Protein AF-A0A1B2DJ05-F1 (afdb_monomer_lite)

pLDDT: mean 84.17, std 18.05, range [38.12, 96.19]

Foldseek 3Di:
DDDPPPPPVPPPQDPVRLLVLLVVLVCCQVVQVCVVPVTSCRVCVVVVHDPVSSVVSVVSNCVVVVPPD

Structure (mmCIF, N/CA/C/O backbone):
data_AF-A0A1B2DJ05-F1
#
_entry.id   AF-A0A1B2DJ05-F1
#
loop_
_atom_site.group_PDB
_atom_site.id
_atom_site.type_symbol
_atom_site.label_atom_id
_atom_site.label_alt_id
_atom_site.label_comp_id
_atom_site.label_asy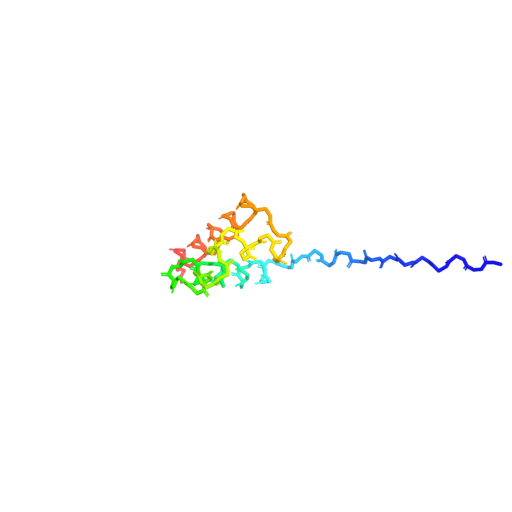m_id
_atom_site.label_entity_id
_atom_site.label_seq_id
_atom_site.pdbx_PDB_ins_code
_atom_site.Cartn_x
_atom_site.Cartn_y
_atom_site.Cartn_z
_atom_site.occupancy
_atom_site.B_iso_or_equiv
_atom_site.auth_seq_id
_atom_site.auth_comp_id
_atom_site.auth_asym_id
_atom_site.auth_atom_id
_atom_site.pdbx_PDB_model_num
ATOM 1 N N . MET A 1 1 ? 28.295 36.115 -0.048 1.00 39.56 1 MET A N 1
ATOM 2 C CA . MET A 1 1 ? 27.882 34.807 -0.602 1.00 39.56 1 MET A CA 1
ATOM 3 C C . MET A 1 1 ? 26.803 34.238 0.309 1.00 39.56 1 MET A C 1
ATOM 5 O O . MET A 1 1 ? 27.129 33.739 1.376 1.00 39.56 1 MET A O 1
ATOM 9 N N . ASN A 1 2 ? 25.525 34.411 -0.042 1.00 38.12 2 ASN A N 1
ATOM 10 C CA . ASN A 1 2 ? 24.409 33.914 0.767 1.00 38.12 2 ASN A CA 1
ATOM 11 C C . ASN A 1 2 ? 24.197 32.427 0.480 1.00 38.12 2 ASN A C 1
ATOM 13 O O . ASN A 1 2 ? 23.810 32.057 -0.626 1.00 38.12 2 ASN A O 1
ATOM 17 N N . ALA A 1 3 ? 24.454 31.584 1.478 1.00 48.38 3 ALA A N 1
ATOM 18 C CA . ALA A 1 3 ? 24.059 30.187 1.455 1.00 48.38 3 ALA A CA 1
ATOM 19 C C . ALA A 1 3 ? 22.527 30.118 1.536 1.00 48.38 3 ALA A C 1
ATOM 21 O O . ALA A 1 3 ? 21.936 30.270 2.605 1.00 48.38 3 ALA A O 1
ATOM 22 N N . VAL A 1 4 ? 21.874 29.921 0.390 1.00 51.69 4 VAL A N 1
ATOM 23 C CA . VAL A 1 4 ? 20.464 29.535 0.341 1.00 51.69 4 VAL A CA 1
ATOM 24 C C . VAL A 1 4 ? 20.389 28.120 0.905 1.00 51.69 4 VAL A C 1
ATOM 26 O O . VAL A 1 4 ? 20.644 27.138 0.214 1.00 51.69 4 VAL A O 1
ATOM 29 N N . LEU A 1 5 ? 20.097 28.025 2.200 1.00 50.59 5 LEU A N 1
ATOM 30 C CA . LEU A 1 5 ? 19.719 26.785 2.859 1.00 50.59 5 LEU A CA 1
ATOM 31 C C . LEU A 1 5 ? 18.386 26.333 2.254 1.00 50.59 5 LEU A C 1
ATOM 33 O O . LEU A 1 5 ? 17.320 26.656 2.777 1.00 50.59 5 LEU A O 1
ATOM 37 N N . THR A 1 6 ? 18.428 25.575 1.160 1.00 48.75 6 THR A N 1
ATOM 38 C CA . THR A 1 6 ? 17.305 24.749 0.714 1.00 48.75 6 THR A CA 1
ATOM 39 C C . THR A 1 6 ? 17.123 23.629 1.733 1.00 48.75 6 THR A C 1
ATOM 41 O O . THR A 1 6 ? 17.468 22.470 1.522 1.00 48.75 6 THR A O 1
ATOM 44 N N . LYS A 1 7 ? 16.580 23.982 2.903 1.00 49.09 7 LYS A N 1
ATOM 45 C CA . LYS A 1 7 ? 15.944 23.011 3.781 1.00 49.09 7 LYS A CA 1
ATOM 46 C C . LYS A 1 7 ? 14.749 22.485 3.005 1.00 49.09 7 LYS A C 1
ATOM 48 O O . LYS A 1 7 ? 13.655 23.039 3.081 1.00 49.09 7 LYS A O 1
ATOM 53 N N . THR A 1 8 ? 14.962 21.407 2.261 1.00 49.38 8 THR A N 1
ATOM 54 C CA . THR A 1 8 ? 13.902 20.477 1.904 1.00 49.38 8 THR A CA 1
ATOM 55 C C . THR A 1 8 ? 13.351 19.993 3.236 1.00 49.38 8 THR A C 1
ATOM 57 O O . THR A 1 8 ? 13.855 19.041 3.831 1.00 49.38 8 THR A O 1
ATOM 60 N N . HIS A 1 9 ? 12.385 20.727 3.787 1.00 48.84 9 HIS A N 1
ATOM 61 C CA . HIS A 1 9 ? 11.583 20.251 4.890 1.00 48.84 9 HIS A CA 1
ATOM 62 C C . HIS A 1 9 ? 10.896 19.012 4.335 1.00 48.84 9 HIS A C 1
ATOM 64 O O . HIS A 1 9 ? 9.883 19.111 3.652 1.00 48.84 9 HIS A O 1
ATOM 70 N N . ALA A 1 10 ? 11.486 17.839 4.561 1.00 56.47 10 ALA A N 1
ATOM 71 C CA . ALA A 1 10 ? 10.776 16.586 4.446 1.00 56.47 10 ALA A CA 1
ATOM 72 C C . ALA A 1 10 ? 9.648 16.699 5.469 1.00 56.47 10 ALA A C 1
ATOM 74 O O . ALA A 1 10 ? 9.856 16.465 6.662 1.00 56.47 10 ALA A O 1
ATOM 75 N N . ILE A 1 11 ? 8.496 17.208 5.022 1.00 59.62 11 ILE A N 1
ATOM 76 C CA . ILE A 1 11 ? 7.307 17.366 5.842 1.00 59.62 11 ILE A CA 1
ATOM 77 C C . ILE A 1 11 ? 7.019 15.958 6.341 1.00 59.62 11 ILE A C 1
ATOM 79 O O . ILE A 1 11 ? 6.632 15.079 5.569 1.00 59.62 11 ILE A O 1
ATOM 83 N N . LYS A 1 12 ? 7.314 15.709 7.621 1.00 70.69 12 LYS A N 1
ATOM 84 C CA . LYS A 1 12 ? 6.995 14.429 8.237 1.00 70.69 12 LYS A CA 1
ATOM 85 C C . LYS A 1 12 ? 5.477 14.308 8.145 1.00 70.69 12 LYS A C 1
ATOM 87 O O . LYS A 1 12 ? 4.795 15.206 8.646 1.00 70.69 12 LYS A O 1
ATOM 92 N N . PRO A 1 13 ? 4.949 13.267 7.482 1.00 75.31 13 PRO A N 1
ATOM 93 C CA . PRO A 1 13 ? 3.517 13.150 7.312 1.00 75.31 13 PRO A CA 1
ATOM 94 C C . PRO A 1 13 ? 2.872 13.114 8.692 1.00 75.31 13 PRO A C 1
ATOM 96 O O . PRO A 1 13 ? 3.321 12.387 9.583 1.00 75.31 13 PRO A O 1
ATOM 99 N N . THR A 1 14 ? 1.833 13.920 8.883 1.00 90.00 14 THR A N 1
ATOM 100 C CA . THR A 1 14 ? 1.048 13.871 10.116 1.00 90.00 14 THR A CA 1
ATOM 101 C C . THR A 1 14 ? 0.392 12.497 10.254 1.00 90.00 14 THR A C 1
ATOM 103 O O . THR A 1 14 ? 0.278 11.734 9.286 1.00 90.00 14 THR A O 1
ATOM 106 N N . LEU A 1 15 ? -0.083 12.160 11.457 1.00 89.62 15 LEU A N 1
ATOM 107 C CA . LEU A 1 15 ? -0.820 10.912 11.666 1.00 89.62 15 LEU A CA 1
ATOM 108 C C . LEU A 1 15 ? -2.038 10.820 10.730 1.00 89.62 15 LEU A C 1
ATOM 110 O O . LEU A 1 15 ? -2.253 9.788 10.104 1.00 89.62 15 LEU A O 1
ATOM 114 N N . SER A 1 16 ? -2.773 11.924 10.559 1.00 91.06 16 SER A N 1
ATOM 115 C CA . SER A 1 16 ? -3.920 12.006 9.642 1.00 91.06 16 SER A CA 1
ATOM 116 C C . SER A 1 16 ? -3.523 11.727 8.188 1.00 91.06 16 SER A C 1
ATOM 118 O O . SER A 1 16 ? -4.165 10.924 7.511 1.00 91.06 16 SER A O 1
ATOM 120 N N . GLN A 1 17 ? -2.420 12.317 7.713 1.00 92.19 17 GLN A N 1
ATOM 121 C CA . GLN A 1 17 ? -1.898 12.047 6.369 1.00 92.19 17 GLN A CA 1
ATOM 122 C C . GLN A 1 17 ? -1.464 10.586 6.208 1.00 92.19 17 GLN A C 1
ATOM 124 O O . GLN A 1 17 ? -1.747 9.969 5.185 1.00 92.19 17 GLN A O 1
ATOM 129 N N . SER A 1 18 ? -0.835 10.015 7.235 1.00 93.06 18 SER A N 1
ATOM 130 C CA . SER A 1 18 ? -0.405 8.615 7.236 1.00 93.06 18 SER A CA 1
ATOM 131 C C . SER A 1 18 ? -1.595 7.650 7.169 1.00 93.06 18 SER A C 1
ATOM 133 O O . SER A 1 18 ? -1.541 6.667 6.434 1.00 93.06 18 SER A O 1
ATOM 135 N N . LEU A 1 19 ? -2.691 7.948 7.876 1.00 93.81 19 LEU A N 1
ATOM 136 C CA . LEU A 1 19 ? -3.920 7.149 7.837 1.00 93.81 19 LEU A CA 1
ATOM 137 C C . LEU A 1 19 ? -4.610 7.216 6.473 1.00 93.81 19 LEU A C 1
ATOM 139 O O . LEU A 1 19 ? -4.988 6.176 5.935 1.00 93.81 19 LEU A O 1
ATOM 143 N N . LYS A 1 20 ? -4.725 8.415 5.887 1.00 94.25 20 LYS A N 1
ATOM 144 C CA . LYS A 1 20 ? -5.271 8.593 4.532 1.00 94.25 20 LYS A CA 1
ATOM 145 C C . LYS A 1 20 ? -4.448 7.828 3.501 1.00 94.25 20 LYS A C 1
ATOM 147 O O . LYS A 1 20 ? -5.009 7.114 2.676 1.00 94.25 20 LYS A O 1
ATOM 152 N N . LEU A 1 21 ? -3.122 7.927 3.584 1.00 94.19 21 LEU A N 1
ATOM 153 C CA . LEU A 1 21 ? -2.226 7.189 2.702 1.00 94.19 21 LEU A CA 1
ATOM 154 C C . LEU A 1 21 ? -2.399 5.673 2.874 1.00 94.19 21 LEU A C 1
ATOM 156 O O . LEU A 1 21 ? -2.529 4.971 1.880 1.00 94.19 21 LEU A O 1
ATOM 160 N N . GLY A 1 22 ? -2.483 5.171 4.110 1.00 95.00 22 GLY A N 1
ATOM 161 C CA . GLY A 1 22 ? -2.775 3.761 4.390 1.00 95.00 22 GLY A CA 1
ATOM 162 C C . GLY A 1 22 ? -4.089 3.272 3.771 1.00 95.00 22 GLY A C 1
ATOM 163 O O . GLY A 1 22 ? -4.114 2.204 3.162 1.00 95.00 22 GLY A O 1
ATOM 164 N N . ALA A 1 23 ? -5.155 4.073 3.857 1.00 95.19 23 ALA A N 1
ATOM 165 C CA . ALA A 1 23 ? -6.444 3.763 3.239 1.00 95.19 23 ALA A CA 1
ATOM 166 C C . ALA A 1 23 ? -6.348 3.694 1.706 1.00 95.19 23 ALA A C 1
ATOM 168 O O . ALA A 1 23 ? -6.854 2.751 1.099 1.00 95.19 23 ALA A O 1
ATOM 169 N N . HIS A 1 24 ? -5.655 4.655 1.084 1.00 95.12 24 HIS A N 1
ATOM 170 C CA . HIS A 1 24 ? -5.425 4.657 -0.362 1.00 95.12 24 HIS A CA 1
ATOM 171 C C . HIS A 1 24 ? -4.598 3.456 -0.818 1.00 95.12 24 HIS A C 1
ATOM 173 O O . HIS A 1 24 ? -4.982 2.783 -1.770 1.00 95.12 24 HIS A O 1
ATOM 179 N N . LEU A 1 25 ? -3.502 3.151 -0.118 1.00 96.00 25 LEU A N 1
AT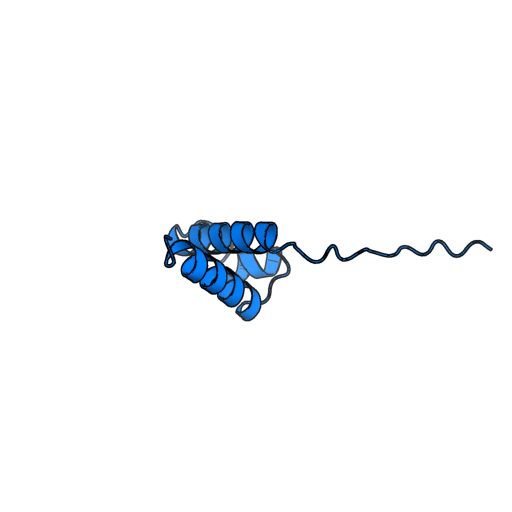OM 180 C CA . LEU A 1 25 ? -2.664 1.988 -0.408 1.00 96.00 25 LEU A CA 1
ATOM 181 C C . LEU A 1 25 ? -3.485 0.691 -0.356 1.00 96.00 25 LEU A C 1
ATOM 183 O O . LEU A 1 25 ? -3.398 -0.135 -1.261 1.00 96.00 25 LEU A O 1
ATOM 187 N N . LYS A 1 26 ? -4.324 0.529 0.674 1.00 95.31 26 LYS A N 1
ATOM 188 C CA . LYS A 1 26 ? -5.222 -0.623 0.796 1.00 95.31 26 LYS A CA 1
ATOM 189 C C . LYS A 1 26 ? -6.200 -0.695 -0.376 1.00 95.31 26 LYS A C 1
ATOM 191 O O . LYS A 1 26 ? -6.339 -1.749 -0.977 1.00 95.31 26 LYS A O 1
ATOM 196 N N . HIS A 1 27 ? -6.840 0.420 -0.724 1.00 95.38 27 HIS A N 1
ATOM 197 C CA . HIS A 1 27 ? -7.795 0.458 -1.828 1.00 95.38 27 HIS A CA 1
ATOM 198 C C . HIS A 1 27 ? -7.156 0.069 -3.166 1.00 95.38 27 HIS A C 1
ATOM 200 O O . HIS A 1 27 ? -7.702 -0.774 -3.868 1.00 95.38 27 HIS A O 1
ATOM 206 N N . VAL A 1 28 ? -5.980 0.618 -3.488 1.00 95.06 28 VAL A N 1
ATOM 207 C CA . VAL A 1 28 ? -5.252 0.280 -4.723 1.00 95.06 28 VAL A CA 1
ATOM 208 C C . VAL A 1 28 ? -4.888 -1.202 -4.765 1.00 95.06 28 VAL A C 1
ATOM 210 O O . VAL A 1 28 ? -5.048 -1.831 -5.807 1.00 95.06 28 VAL A O 1
ATOM 213 N N . ARG A 1 29 ? -4.434 -1.764 -3.637 1.00 94.75 29 ARG A N 1
ATOM 214 C CA . ARG A 1 29 ? -4.105 -3.190 -3.523 1.00 94.75 29 ARG A CA 1
ATOM 215 C C . ARG A 1 29 ? -5.332 -4.079 -3.715 1.00 94.75 29 ARG A C 1
ATOM 217 O O . ARG A 1 29 ? -5.261 -5.041 -4.466 1.00 94.75 29 ARG A O 1
ATOM 224 N N . ASP A 1 30 ? -6.426 -3.768 -3.028 1.00 95.06 30 ASP A N 1
ATOM 225 C CA . ASP A 1 30 ? -7.620 -4.616 -2.998 1.00 95.06 30 ASP A CA 1
ATOM 226 C C . ASP A 1 30 ? -8.412 -4.542 -4.315 1.00 95.06 30 ASP A C 1
ATOM 228 O O . ASP A 1 30 ? -9.030 -5.523 -4.714 1.00 95.06 30 ASP A O 1
ATOM 232 N N . ALA A 1 31 ? -8.391 -3.391 -4.996 1.00 95.31 31 ALA A N 1
ATOM 233 C CA . ALA A 1 31 ? -9.099 -3.178 -6.258 1.00 95.31 31 ALA A CA 1
ATOM 234 C C . ALA A 1 31 ? -8.239 -3.439 -7.511 1.00 95.31 31 ALA A C 1
ATOM 236 O O . ALA A 1 31 ? -8.726 -3.227 -8.618 1.00 95.31 31 ALA A O 1
ATOM 237 N N . GLY A 1 32 ? -6.973 -3.854 -7.363 1.00 94.88 32 GLY A N 1
ATOM 238 C CA . GLY A 1 32 ? -6.089 -4.138 -8.505 1.00 94.88 32 GLY A CA 1
ATOM 239 C C . GLY A 1 32 ? -5.801 -2.917 -9.390 1.00 94.88 32 GLY A C 1
ATOM 240 O O . GLY A 1 32 ? -5.468 -3.050 -10.564 1.00 94.88 32 GLY A O 1
ATOM 241 N N . LEU A 1 33 ? -5.918 -1.693 -8.856 1.00 93.19 33 LEU A N 1
ATOM 242 C CA . LEU A 1 33 ? -5.861 -0.463 -9.670 1.00 93.19 33 LEU A CA 1
ATOM 243 C C . LEU A 1 33 ? -4.499 -0.233 -10.344 1.00 93.19 33 LEU A C 1
ATOM 245 O O . LEU A 1 33 ? -4.390 0.580 -11.258 1.00 93.19 33 LEU A O 1
ATOM 249 N N . ALA A 1 34 ? -3.461 -0.925 -9.880 1.00 94.31 34 ALA A N 1
ATOM 250 C CA . ALA A 1 34 ? -2.105 -0.817 -10.399 1.00 94.31 34 ALA A CA 1
ATOM 251 C C . ALA A 1 34 ? -1.734 -1.931 -11.395 1.00 94.31 34 ALA A C 1
ATOM 253 O O . ALA A 1 34 ? -0.597 -1.961 -11.857 1.00 94.31 34 ALA A O 1
ATOM 254 N N . ASP A 1 35 ? -2.647 -2.837 -11.756 1.00 94.50 35 ASP A N 1
ATOM 255 C CA . ASP A 1 35 ? -2.315 -4.002 -12.593 1.00 94.50 35 ASP A CA 1
ATOM 256 C C . ASP A 1 35 ? -1.789 -3.602 -13.982 1.00 94.50 35 ASP A C 1
ATOM 258 O O . ASP A 1 35 ? -0.870 -4.229 -14.507 1.00 94.50 35 ASP A O 1
ATOM 262 N N . ALA A 1 36 ? -2.278 -2.485 -14.530 1.00 94.38 36 ALA A N 1
ATOM 263 C CA . ALA A 1 36 ? -1.824 -1.937 -15.810 1.00 94.38 36 ALA A CA 1
ATOM 264 C C . ALA A 1 36 ? -0.375 -1.409 -15.799 1.00 94.38 36 ALA A C 1
ATOM 266 O O . ALA A 1 36 ? 0.208 -1.215 -16.863 1.00 94.38 36 ALA A O 1
ATOM 267 N N . ILE A 1 37 ? 0.206 -1.162 -14.621 1.00 93.81 37 ILE A N 1
ATOM 268 C CA . ILE A 1 37 ? 1.555 -0.598 -14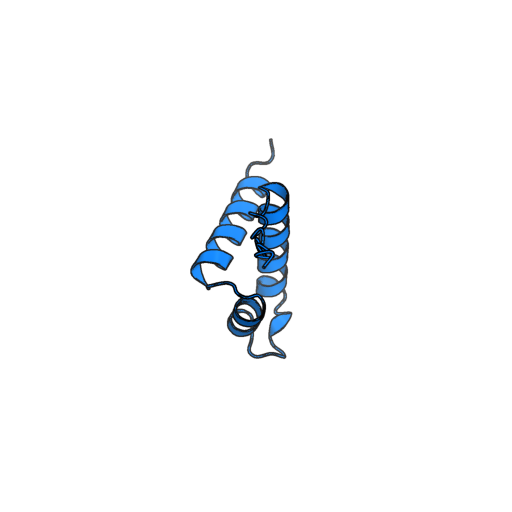.464 1.00 93.81 37 ILE A CA 1
ATOM 269 C C . ILE A 1 37 ? 2.516 -1.567 -13.768 1.00 93.81 37 ILE A C 1
ATOM 271 O O . ILE A 1 37 ? 3.457 -1.121 -13.134 1.00 93.81 37 ILE A O 1
ATOM 275 N N . GLY A 1 38 ? 2.291 -2.883 -13.844 1.00 93.25 38 GLY A N 1
ATOM 276 C CA . GLY A 1 38 ? 3.151 -3.878 -13.176 1.00 93.25 38 GLY A CA 1
ATOM 277 C C . GLY A 1 38 ? 2.715 -4.234 -11.750 1.00 93.25 38 GLY A C 1
ATOM 278 O O . GLY A 1 38 ? 3.440 -4.904 -11.013 1.00 93.25 38 GLY A O 1
ATOM 279 N N . GLY A 1 39 ? 1.508 -3.820 -11.361 1.00 95.38 39 GLY A N 1
ATOM 280 C CA . GLY A 1 39 ? 0.872 -4.181 -10.104 1.00 95.38 39 GLY A CA 1
ATOM 281 C C . GLY A 1 39 ? 1.252 -3.275 -8.936 1.00 95.38 39 GLY A C 1
ATOM 282 O O . GLY A 1 39 ? 1.964 -2.276 -9.047 1.00 95.38 39 GLY A O 1
ATOM 283 N N . PHE A 1 40 ? 0.755 -3.646 -7.758 1.00 95.94 40 PHE A N 1
ATOM 284 C CA . PHE A 1 40 ? 0.875 -2.832 -6.548 1.00 95.94 40 PHE A CA 1
ATOM 285 C C . PHE A 1 40 ? 2.326 -2.510 -6.153 1.00 95.94 40 PHE A C 1
ATOM 287 O O . PHE A 1 40 ? 2.591 -1.426 -5.638 1.00 95.94 40 PHE A O 1
ATOM 294 N N . ASN A 1 41 ? 3.268 -3.431 -6.386 1.00 95.12 41 ASN A N 1
ATOM 295 C CA . ASN A 1 41 ? 4.673 -3.232 -6.020 1.00 95.12 41 ASN A CA 1
ATOM 296 C C . ASN A 1 41 ? 5.357 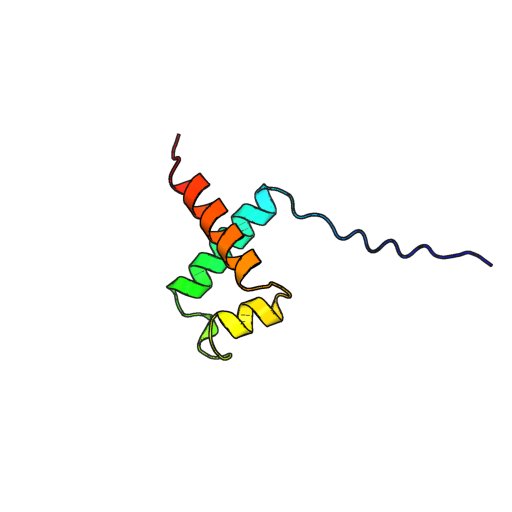-2.153 -6.873 1.00 95.12 41 ASN A C 1
ATOM 298 O O . ASN A 1 41 ? 6.139 -1.374 -6.331 1.00 95.12 41 ASN A O 1
ATOM 302 N N . GLU A 1 42 ? 5.036 -2.076 -8.166 1.00 95.50 42 GLU A N 1
ATOM 303 C CA . GLU A 1 42 ? 5.574 -1.035 -9.046 1.00 95.50 42 GLU A CA 1
ATOM 304 C C . GLU A 1 42 ? 4.992 0.331 -8.672 1.00 95.50 42 GLU A C 1
ATOM 306 O O . GLU A 1 42 ? 5.708 1.319 -8.517 1.00 95.50 42 GLU A O 1
ATOM 311 N N . TRP A 1 43 ? 3.690 0.376 -8.384 1.00 95.06 43 TRP A N 1
ATOM 312 C CA . TRP A 1 43 ? 3.033 1.608 -7.965 1.00 95.06 43 TRP A CA 1
ATOM 313 C C . TRP A 1 43 ? 3.607 2.199 -6.668 1.00 95.06 43 TRP A C 1
ATOM 315 O O . TRP A 1 43 ? 3.895 3.395 -6.608 1.00 95.06 43 TRP A O 1
ATOM 325 N N . ILE A 1 44 ? 3.828 1.389 -5.625 1.00 95.81 44 ILE A N 1
ATOM 326 C CA . ILE A 1 44 ? 4.422 1.910 -4.381 1.00 95.81 44 ILE A CA 1
ATOM 327 C C . ILE A 1 44 ? 5.872 2.373 -4.581 1.00 95.81 44 ILE A C 1
ATOM 329 O O . ILE A 1 44 ? 6.285 3.330 -3.921 1.00 95.81 44 ILE A O 1
ATOM 333 N N . ALA A 1 45 ? 6.619 1.747 -5.498 1.00 94.50 45 ALA A N 1
ATOM 334 C CA . ALA A 1 45 ? 7.966 2.175 -5.859 1.00 94.50 45 ALA A CA 1
ATOM 335 C C . ALA A 1 45 ? 7.940 3.549 -6.551 1.00 94.50 45 ALA A C 1
ATOM 337 O O . ALA A 1 45 ? 8.696 4.437 -6.154 1.00 94.50 45 ALA A O 1
ATOM 338 N N . LEU A 1 46 ? 6.999 3.771 -7.479 1.00 93.12 46 LEU A N 1
ATOM 339 C CA . LEU A 1 46 ? 6.749 5.080 -8.101 1.00 93.12 46 LEU A CA 1
ATOM 340 C C . LEU A 1 46 ? 6.366 6.154 -7.071 1.00 93.12 46 LEU A C 1
ATOM 342 O O . LEU A 1 46 ? 6.753 7.314 -7.201 1.00 93.12 46 LEU A O 1
ATOM 346 N N . CYS A 1 47 ? 5.655 5.778 -6.007 1.00 90.62 47 CYS A N 1
ATOM 347 C CA . CYS A 1 47 ? 5.351 6.668 -4.884 1.00 90.62 47 CYS A CA 1
ATOM 348 C C . CYS A 1 47 ? 6.536 6.898 -3.921 1.00 90.62 47 CYS A C 1
ATOM 350 O O . CYS A 1 47 ? 6.365 7.564 -2.896 1.00 90.62 47 CYS A O 1
ATOM 352 N N . GLY A 1 48 ? 7.722 6.343 -4.193 1.00 93.25 48 GLY A N 1
ATOM 353 C CA . GLY A 1 48 ? 8.898 6.465 -3.328 1.00 93.25 48 GLY A CA 1
ATOM 354 C C . GLY A 1 48 ? 8.757 5.729 -1.991 1.00 93.25 48 GLY A C 1
ATOM 355 O O . GLY A 1 48 ? 9.381 6.105 -0.993 1.00 93.25 48 GLY A O 1
ATOM 356 N N . LEU A 1 49 ? 7.905 4.703 -1.933 1.00 92.94 49 LEU A N 1
ATOM 357 C CA . LEU A 1 49 ? 7.669 3.897 -0.742 1.00 92.94 49 LEU A CA 1
ATOM 358 C C . LEU A 1 49 ? 8.341 2.534 -0.872 1.00 92.94 49 LEU A C 1
ATOM 360 O O . LEU A 1 49 ? 8.282 1.867 -1.899 1.00 92.94 49 LEU A O 1
ATOM 364 N N . THR A 1 50 ? 8.917 2.068 0.233 1.00 95.19 50 THR A N 1
ATOM 365 C CA . THR A 1 50 ? 9.300 0.662 0.349 1.00 95.19 50 THR A CA 1
ATOM 366 C C . THR A 1 50 ? 8.067 -0.187 0.634 1.00 95.19 50 THR A C 1
ATOM 368 O O . THR A 1 50 ? 7.127 0.268 1.298 1.00 95.19 50 THR A O 1
ATOM 371 N N . ARG A 1 51 ? 8.107 -1.459 0.224 1.00 94.12 51 ARG A N 1
ATOM 372 C CA . ARG A 1 51 ? 7.052 -2.434 0.530 1.00 94.12 51 ARG A CA 1
ATOM 373 C C . ARG A 1 51 ? 6.701 -2.469 2.016 1.00 94.12 51 ARG A C 1
ATOM 375 O O . ARG A 1 51 ? 5.544 -2.307 2.389 1.00 94.12 51 ARG A O 1
ATOM 382 N N . GLN A 1 52 ? 7.722 -2.558 2.867 1.00 96.19 52 GLN A N 1
ATOM 383 C CA . GLN A 1 52 ? 7.551 -2.576 4.317 1.00 96.19 52 GLN A CA 1
ATOM 384 C C . GLN A 1 52 ? 6.863 -1.307 4.849 1.00 96.19 52 GLN A C 1
ATOM 386 O O . GLN A 1 52 ? 6.062 -1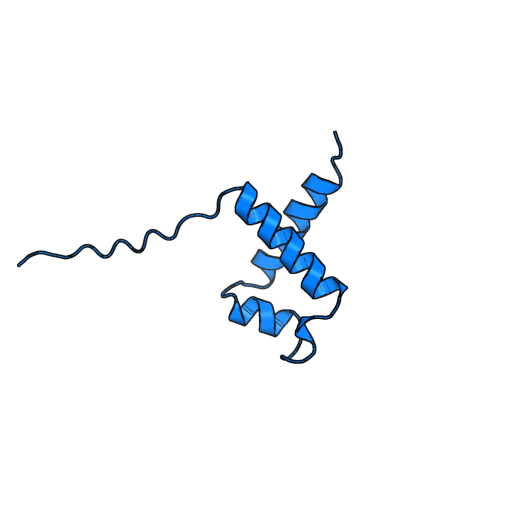.381 5.782 1.00 96.19 52 GLN A O 1
ATOM 391 N N . ARG A 1 53 ? 7.165 -0.130 4.283 1.00 94.81 53 ARG A N 1
ATOM 392 C CA . ARG A 1 53 ? 6.535 1.130 4.699 1.00 94.81 53 ARG A CA 1
ATOM 393 C C . ARG A 1 53 ? 5.071 1.184 4.273 1.00 94.81 53 ARG A C 1
ATOM 395 O O . ARG A 1 53 ? 4.242 1.597 5.081 1.00 94.81 53 ARG A O 1
ATOM 402 N N . ALA A 1 54 ? 4.759 0.742 3.056 1.00 95.44 54 ALA A N 1
ATOM 403 C CA . ALA A 1 54 ? 3.386 0.652 2.576 1.00 95.44 54 ALA A CA 1
ATOM 404 C C . ALA A 1 54 ? 2.548 -0.297 3.451 1.00 95.44 54 ALA A C 1
ATOM 406 O O . ALA A 1 54 ? 1.489 0.097 3.937 1.00 95.44 54 ALA A O 1
ATOM 407 N N . ASP A 1 55 ? 3.064 -1.491 3.757 1.00 96.00 55 ASP A N 1
ATOM 408 C CA . ASP A 1 55 ? 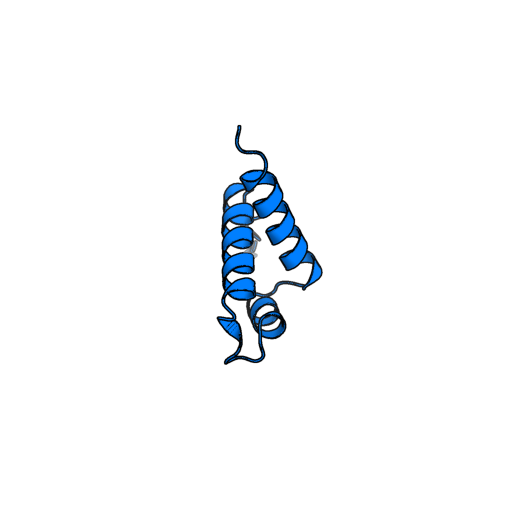2.365 -2.464 4.606 1.00 96.00 55 ASP A CA 1
ATOM 409 C C . ASP A 1 55 ? 2.115 -1.921 6.022 1.00 96.00 55 ASP A C 1
ATOM 411 O O . ASP A 1 55 ? 1.013 -2.051 6.554 1.00 96.00 55 ASP A O 1
ATOM 415 N N . ARG A 1 56 ? 3.092 -1.229 6.627 1.00 95.88 56 ARG A N 1
ATOM 416 C CA . ARG A 1 56 ? 2.908 -0.586 7.943 1.00 95.88 56 ARG A CA 1
ATOM 417 C C . ARG A 1 56 ? 1.801 0.470 7.934 1.00 95.88 56 ARG A C 1
ATOM 419 O O . ARG A 1 56 ? 1.067 0.570 8.914 1.00 95.88 56 ARG A O 1
ATOM 426 N N . LEU A 1 57 ? 1.679 1.255 6.862 1.00 95.31 57 LEU A N 1
ATOM 427 C CA . LEU A 1 57 ? 0.633 2.275 6.729 1.00 95.31 57 LEU A CA 1
ATOM 428 C C . LEU A 1 57 ? -0.754 1.649 6.551 1.00 95.31 57 LEU A C 1
ATOM 430 O O . LEU A 1 57 ? -1.713 2.124 7.159 1.00 95.31 57 LEU A O 1
ATOM 434 N N . ILE A 1 58 ? -0.852 0.565 5.778 1.00 95.75 58 ILE A N 1
ATOM 435 C CA . ILE A 1 58 ? -2.094 -0.204 5.633 1.00 95.75 58 ILE A CA 1
ATOM 436 C C . ILE A 1 58 ? -2.523 -0.767 6.992 1.00 95.75 58 ILE A C 1
ATOM 438 O O . ILE A 1 58 ? -3.636 -0.498 7.436 1.00 95.75 58 ILE A O 1
ATOM 442 N N . VAL A 1 59 ? -1.618 -1.449 7.701 1.00 95.88 59 VAL A N 1
ATOM 443 C CA . VAL A 1 59 ? -1.896 -2.021 9.030 1.00 95.88 59 VAL A CA 1
ATOM 444 C C . VAL A 1 59 ? -2.284 -0.938 10.039 1.00 95.88 59 VAL A C 1
ATOM 446 O O . VAL A 1 59 ? -3.185 -1.139 10.852 1.00 95.88 59 VAL A O 1
ATOM 449 N N . LEU A 1 60 ? -1.621 0.222 10.008 1.00 93.75 60 LEU A N 1
ATOM 450 C CA . LEU A 1 60 ? -1.978 1.362 10.853 1.00 93.75 60 LEU A CA 1
ATOM 451 C C . LEU A 1 60 ? -3.423 1.817 10.593 1.00 93.75 60 LEU A C 1
ATOM 453 O O . LEU A 1 60 ? -4.181 2.004 11.543 1.00 93.75 60 LEU A O 1
ATOM 457 N N . CYS A 1 61 ? -3.805 1.962 9.322 1.00 93.81 61 CYS A N 1
ATOM 458 C CA . CYS A 1 61 ? -5.159 2.338 8.923 1.00 93.81 61 CYS A CA 1
ATOM 459 C C . CYS A 1 61 ? -6.197 1.288 9.351 1.00 93.81 61 CYS A C 1
ATOM 461 O O . CYS A 1 61 ? -7.206 1.635 9.962 1.00 93.81 61 CYS A O 1
ATOM 463 N N . GLU A 1 62 ? -5.928 0.004 9.110 1.00 92.69 62 GLU A N 1
ATOM 464 C CA . GLU A 1 62 ? -6.817 -1.097 9.495 1.00 92.69 62 GLU A CA 1
ATOM 465 C C . GLU A 1 62 ? -7.028 -1.164 11.008 1.00 92.69 62 GLU A C 1
ATOM 467 O O . GLU A 1 62 ? -8.151 -1.355 11.464 1.00 92.69 62 GLU A O 1
ATOM 472 N N . ARG A 1 63 ? -5.980 -0.933 11.805 1.00 91.94 63 ARG A N 1
ATOM 473 C CA . ARG A 1 63 ? -6.092 -0.896 13.270 1.00 91.94 63 ARG A CA 1
ATOM 474 C C . ARG A 1 63 ? -6.947 0.261 13.766 1.00 91.94 63 ARG A C 1
ATOM 476 O O . ARG A 1 63 ? -7.678 0.081 14.734 1.00 91.94 63 ARG A O 1
ATOM 483 N N . VAL A 1 64 ? -6.853 1.434 13.143 1.00 89.75 64 VAL A N 1
ATOM 484 C CA . VAL A 1 64 ? -7.692 2.581 13.518 1.00 89.75 64 VAL A CA 1
ATOM 485 C C . VAL A 1 64 ? -9.146 2.340 13.117 1.00 89.75 64 VAL A C 1
ATOM 487 O O . VAL A 1 64 ? -10.034 2.550 13.934 1.00 89.75 64 VAL A O 1
ATOM 490 N N . ASN A 1 65 ? -9.392 1.814 11.917 1.00 82.50 65 ASN A N 1
ATOM 491 C CA . ASN A 1 65 ? -10.747 1.506 11.452 1.00 82.50 65 ASN A CA 1
ATOM 492 C C . ASN A 1 65 ? -11.388 0.329 12.207 1.00 82.50 65 ASN A C 1
ATOM 494 O O . ASN A 1 65 ? -12.600 0.316 12.408 1.00 82.50 65 ASN A O 1
ATOM 498 N N . GLY A 1 66 ? -10.588 -0.654 12.628 1.00 76.94 66 GLY A N 1
ATOM 499 C CA . GLY A 1 66 ? -11.036 -1.809 13.408 1.00 76.94 66 GLY A CA 1
ATOM 500 C C . GLY A 1 66 ? -11.307 -1.487 14.880 1.00 76.94 66 GLY A C 1
ATOM 501 O O . GLY A 1 66 ? -12.104 -2.168 15.513 1.00 76.94 66 GLY A O 1
ATOM 502 N N . ARG A 1 67 ? -10.704 -0.420 15.421 1.00 63.09 67 ARG A N 1
ATOM 503 C CA . ARG A 1 67 ? -11.017 0.130 16.749 1.00 63.09 67 ARG A CA 1
ATOM 504 C C . ARG A 1 67 ? -12.157 1.147 16.679 1.00 63.09 67 ARG A C 1
ATOM 506 O O . ARG A 1 67 ? -12.017 2.217 17.259 1.00 63.09 67 ARG A O 1
ATOM 513 N N . ARG A 1 68 ? -13.255 0.858 15.966 1.00 49.84 68 ARG A N 1
ATOM 514 C CA . ARG A 1 68 ? -14.482 1.670 16.092 1.00 49.84 68 ARG A CA 1
ATOM 515 C C . ARG A 1 68 ? -14.801 1.818 17.591 1.00 49.84 68 ARG A C 1
ATOM 517 O O . ARG A 1 68 ? -15.194 0.839 18.219 1.00 49.84 68 ARG A O 1
ATOM 524 N N . LEU A 1 69 ? -14.505 3.000 18.137 1.00 46.38 69 LEU A N 1
ATOM 525 C CA . LEU A 1 69 ? -14.966 3.492 19.433 1.00 46.38 69 LEU A CA 1
ATOM 526 C C . LEU A 1 69 ? -16.430 3.899 19.283 1.00 46.38 69 LEU A C 1
ATOM 528 O O . LEU A 1 69 ? -16.757 4.454 18.206 1.00 46.38 69 LEU A O 1
#

Radius of gyration: 15.67 Å; chains: 1; bounding box: 43×39×35 Å

Sequence (69 aa):
MNAVLTKTHAIKPTLSQSLKLGAHLKHVRDAGLADAIGGFNEWIALCGLTRQRADRLIVLCERVNGRRL

Organism: NCBI:txid1870819

Secondary structure (DSSP, 8-state):
-----------PPPHHHHHHHHHHHHHHHHTTTTGGGT-HHHHHHHTT--HHHHHHHHHHHHHHHHS--